Protein AF-A0AAF0R8Y8-F1 (afdb_monomer_lite)

Radius of gyration: 23.84 Å; chains: 1; bounding box: 76×46×42 Å

Structure (mmCIF, N/CA/C/O backbone):
data_AF-A0AAF0R8Y8-F1
#
_entry.id   AF-A0AAF0R8Y8-F1
#
loop_
_atom_site.group_PDB
_atom_site.id
_atom_site.type_symbol
_atom_site.label_atom_id
_atom_site.label_alt_id
_atom_site.label_comp_id
_atom_site.label_asym_id
_atom_site.label_entity_id
_atom_site.label_seq_id
_atom_site.pdbx_PDB_ins_code
_atom_site.Cartn_x
_atom_site.Cartn_y
_atom_site.Cartn_z
_atom_site.occupancy
_atom_site.B_iso_or_equiv
_atom_site.auth_seq_id
_atom_site.auth_comp_id
_atom_site.auth_asym_id
_atom_site.auth_atom_id
_atom_site.pdbx_PDB_model_num
ATOM 1 N N . MET A 1 1 ? -3.665 -9.543 6.492 1.00 47.31 1 MET A N 1
ATOM 2 C CA . MET A 1 1 ? -2.539 -9.921 5.612 1.00 47.31 1 MET A CA 1
ATOM 3 C C . MET A 1 1 ? -2.500 -8.933 4.461 1.00 47.31 1 MET A C 1
ATOM 5 O O . MET A 1 1 ? -3.569 -8.583 3.976 1.00 47.31 1 MET A O 1
ATOM 9 N N . GLY A 1 2 ? -1.321 -8.417 4.105 1.00 66.94 2 GLY A N 1
ATOM 10 C CA . GLY A 1 2 ? -1.174 -7.456 3.005 1.00 66.94 2 GLY A CA 1
ATOM 11 C C . GLY A 1 2 ? -1.501 -8.083 1.647 1.00 66.94 2 GLY A C 1
ATOM 12 O O . GLY A 1 2 ? -1.356 -9.290 1.482 1.00 66.94 2 GLY A O 1
ATOM 13 N N . LEU A 1 3 ? -1.951 -7.265 0.692 1.00 83.25 3 LEU A N 1
ATOM 14 C CA . LEU A 1 3 ? -2.406 -7.707 -0.637 1.00 83.25 3 LEU A CA 1
ATOM 15 C C . LEU A 1 3 ? -1.260 -8.140 -1.579 1.00 83.25 3 LEU A C 1
ATOM 17 O O . LEU A 1 3 ? -1.502 -8.831 -2.565 1.00 83.25 3 LEU A O 1
ATOM 21 N N . PHE A 1 4 ? -0.008 -7.760 -1.288 1.00 91.94 4 PHE A N 1
ATOM 22 C CA . PHE A 1 4 ? 1.142 -7.992 -2.177 1.00 91.94 4 PHE A CA 1
ATOM 23 C C . PHE A 1 4 ? 2.436 -8.389 -1.426 1.00 91.94 4 PHE A C 1
ATOM 25 O O . PHE A 1 4 ? 3.456 -7.719 -1.586 1.00 91.94 4 PHE A O 1
ATOM 32 N N . PRO A 1 5 ? 2.433 -9.448 -0.593 1.00 91.38 5 PRO A N 1
ATOM 33 C CA . PRO A 1 5 ? 3.585 -9.796 0.248 1.00 91.38 5 PRO A CA 1
ATOM 34 C C . PRO A 1 5 ? 4.837 -10.184 -0.556 1.00 91.38 5 PRO A C 1
ATOM 36 O O . PRO A 1 5 ? 5.954 -9.861 -0.163 1.00 91.38 5 PRO A O 1
ATOM 39 N N . ASP A 1 6 ? 4.669 -10.840 -1.700 1.00 91.69 6 ASP A N 1
ATOM 40 C CA . ASP A 1 6 ? 5.766 -11.248 -2.578 1.00 91.69 6 ASP A CA 1
ATOM 41 C C . ASP A 1 6 ? 6.402 -10.054 -3.305 1.00 91.69 6 ASP A C 1
ATOM 43 O O . ASP A 1 6 ? 7.625 -9.965 -3.323 1.00 91.69 6 ASP A O 1
ATOM 47 N N . LEU A 1 7 ? 5.629 -9.074 -3.793 1.00 92.94 7 LEU A N 1
ATOM 48 C CA . LEU A 1 7 ? 6.214 -7.853 -4.372 1.00 92.94 7 LEU A CA 1
ATOM 49 C C . LEU A 1 7 ? 6.929 -7.022 -3.309 1.00 92.94 7 LEU A C 1
ATOM 51 O O . LEU A 1 7 ? 8.027 -6.536 -3.563 1.00 92.94 7 LEU A O 1
ATOM 55 N N . PHE A 1 8 ? 6.359 -6.929 -2.103 1.00 91.06 8 PHE A N 1
ATOM 56 C CA . PHE A 1 8 ? 7.010 -6.253 -0.982 1.00 91.06 8 PHE A CA 1
ATOM 57 C C . PHE A 1 8 ? 8.368 -6.888 -0.653 1.00 91.06 8 PHE A C 1
ATOM 59 O O . PHE A 1 8 ? 9.346 -6.184 -0.419 1.00 91.06 8 PHE A O 1
ATOM 66 N N . SER A 1 9 ? 8.471 -8.220 -0.729 1.00 91.56 9 SER A N 1
ATOM 67 C CA . SER A 1 9 ? 9.746 -8.921 -0.541 1.00 91.56 9 SER A CA 1
ATOM 68 C C . SER A 1 9 ? 10.796 -8.587 -1.611 1.00 91.56 9 SER A C 1
ATOM 70 O O . SER A 1 9 ? 11.988 -8.778 -1.378 1.00 91.56 9 SER A O 1
ATOM 72 N N . LEU A 1 10 ? 10.390 -8.078 -2.777 1.00 93.44 10 LEU A N 1
ATOM 73 C CA . LEU A 1 10 ? 11.285 -7.694 -3.870 1.00 93.44 10 LEU A CA 1
ATOM 74 C C . LEU A 1 10 ? 11.649 -6.210 -3.859 1.00 93.44 10 LEU A C 1
ATOM 76 O O . LEU A 1 10 ? 12.585 -5.836 -4.568 1.00 93.44 10 LEU A O 1
ATOM 80 N N . CYS A 1 11 ? 10.960 -5.384 -3.069 1.00 92.62 11 CYS A N 1
ATOM 81 C CA . CYS A 1 11 ? 11.254 -3.961 -2.945 1.00 92.62 11 CYS A CA 1
ATOM 82 C C . CYS A 1 11 ? 12.698 -3.734 -2.488 1.00 92.62 11 CYS A C 1
ATOM 84 O O . CYS A 1 11 ? 13.215 -4.437 -1.614 1.00 92.62 11 CYS A O 1
ATOM 86 N N . THR A 1 12 ? 13.350 -2.740 -3.087 1.00 92.75 12 THR A N 1
ATOM 87 C CA . THR A 1 12 ? 14.693 -2.314 -2.676 1.00 92.75 12 THR A CA 1
ATOM 88 C C . THR A 1 12 ? 14.649 -1.567 -1.352 1.00 92.75 12 THR A C 1
ATOM 90 O O . THR A 1 12 ? 15.450 -1.865 -0.470 1.00 92.75 12 THR A O 1
ATOM 93 N N . ASN A 1 13 ? 13.664 -0.682 -1.191 1.00 90.56 13 ASN A N 1
ATOM 94 C CA . ASN A 1 13 ? 13.519 0.179 -0.023 1.00 90.56 13 ASN A CA 1
ATOM 95 C C . ASN A 1 13 ? 12.119 -0.011 0.595 1.00 90.56 13 ASN A C 1
ATOM 97 O O . ASN A 1 13 ? 11.190 0.710 0.248 1.00 90.56 13 ASN A O 1
ATOM 101 N N . PRO A 1 14 ? 11.923 -1.012 1.473 1.00 87.38 14 PRO A N 1
ATOM 102 C CA . PRO A 1 14 ? 10.611 -1.301 2.065 1.00 87.38 14 PRO A CA 1
ATOM 103 C C . PRO A 1 14 ? 10.144 -0.255 3.087 1.00 87.38 14 PRO A C 1
ATOM 105 O O . PRO A 1 14 ? 8.962 -0.217 3.414 1.00 87.38 14 PRO A O 1
ATOM 108 N N . GLU A 1 15 ? 11.064 0.575 3.580 1.00 89.62 15 GLU A N 1
ATOM 109 C CA . GLU A 1 15 ? 10.801 1.607 4.589 1.00 89.62 15 GLU A CA 1
ATOM 110 C C . GLU A 1 15 ? 10.480 2.980 3.974 1.00 89.62 15 GLU A C 1
ATOM 112 O O . GLU A 1 15 ? 10.253 3.937 4.711 1.00 89.62 15 GLU A O 1
ATOM 117 N N . GLU A 1 16 ? 10.473 3.100 2.641 1.00 9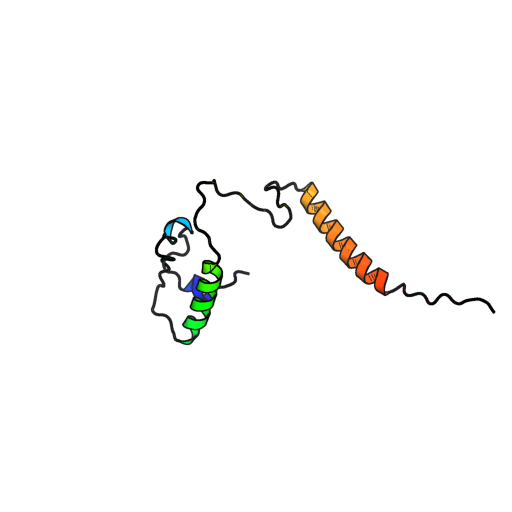1.00 16 GLU A N 1
ATOM 118 C CA . GLU A 1 16 ? 10.094 4.350 1.978 1.00 91.00 16 GLU A CA 1
ATOM 119 C C . GLU A 1 16 ? 8.604 4.646 2.163 1.00 91.00 16 GLU A C 1
ATOM 121 O O . GLU A 1 16 ? 7.726 3.780 2.085 1.00 91.00 16 GLU A O 1
ATOM 126 N N . THR A 1 17 ? 8.319 5.918 2.399 1.00 88.81 17 THR A N 1
ATOM 127 C CA . THR A 1 17 ? 6.965 6.428 2.571 1.00 88.81 17 THR A CA 1
ATOM 128 C C . THR A 1 17 ? 6.306 6.691 1.221 1.00 88.81 17 THR A C 1
ATOM 130 O O . THR A 1 17 ? 6.967 6.956 0.217 1.00 88.81 17 THR A O 1
ATOM 133 N N . VAL A 1 18 ? 4.968 6.714 1.196 1.00 88.62 18 VAL A N 1
ATOM 134 C CA . VAL A 1 18 ? 4.197 7.090 -0.006 1.00 88.62 18 VAL A CA 1
ATOM 135 C C . VAL A 1 18 ? 4.632 8.457 -0.542 1.00 88.62 18 VAL A C 1
ATOM 137 O O . VAL A 1 18 ? 4.647 8.656 -1.751 1.00 88.62 18 VAL A O 1
ATOM 140 N N . ALA A 1 19 ? 5.030 9.378 0.340 1.00 88.38 19 ALA A N 1
ATOM 141 C CA . ALA A 1 19 ? 5.484 10.706 -0.046 1.00 88.38 19 ALA A CA 1
ATOM 142 C C . ALA A 1 19 ? 6.815 10.717 -0.813 1.00 88.38 19 ALA A C 1
ATOM 144 O O . ALA A 1 19 ? 7.043 11.621 -1.613 1.00 88.38 19 ALA A O 1
ATOM 145 N N . GLU A 1 20 ? 7.676 9.725 -0.588 1.00 90.19 20 GLU A N 1
ATOM 146 C CA . GLU A 1 20 ? 8.984 9.611 -1.240 1.00 90.19 20 GLU A CA 1
ATOM 147 C C . GLU A 1 20 ? 8.886 8.907 -2.600 1.00 90.19 20 GLU A C 1
ATOM 149 O O . GLU A 1 20 ? 9.594 9.274 -3.538 1.00 90.19 20 GLU A O 1
ATOM 154 N N . VAL A 1 21 ? 7.977 7.934 -2.734 1.00 91.75 21 VAL A N 1
ATOM 155 C CA . VAL A 1 21 ? 7.814 7.145 -3.971 1.00 91.75 21 VAL A CA 1
ATOM 156 C C . VAL A 1 21 ? 6.783 7.715 -4.944 1.00 91.75 21 VAL A C 1
ATOM 158 O O . VAL A 1 21 ? 6.787 7.355 -6.122 1.00 91.75 21 VAL A O 1
ATOM 161 N N . TRP A 1 22 ? 5.871 8.575 -4.490 1.00 91.12 22 TRP A N 1
ATOM 162 C CA . TRP A 1 22 ? 4.838 9.164 -5.342 1.00 91.12 22 TRP A CA 1
ATOM 163 C C . TRP A 1 22 ? 5.274 10.504 -5.941 1.00 91.12 22 TRP A C 1
ATOM 165 O O . TRP A 1 22 ? 5.760 11.392 -5.246 1.00 91.12 22 TRP A O 1
ATOM 175 N N . SER A 1 23 ? 5.009 10.693 -7.236 1.00 88.25 23 SER A N 1
ATOM 176 C CA . SER A 1 23 ? 5.211 11.964 -7.934 1.00 88.25 23 SER A CA 1
ATOM 177 C C . SER A 1 23 ? 4.048 12.286 -8.875 1.00 88.25 23 SER A C 1
ATOM 179 O O . SER A 1 23 ? 3.269 11.409 -9.241 1.00 88.25 23 SER A O 1
ATOM 181 N N . ILE A 1 24 ? 3.976 13.532 -9.362 1.00 84.62 24 ILE A N 1
ATOM 182 C CA . ILE A 1 24 ? 3.011 13.925 -10.409 1.00 84.62 24 ILE A CA 1
ATOM 183 C C . ILE A 1 24 ? 3.179 13.130 -11.716 1.00 84.62 24 ILE A C 1
ATOM 185 O O . ILE A 1 24 ? 2.266 13.091 -12.534 1.00 84.62 24 ILE A O 1
ATOM 189 N N . HIS A 1 25 ? 4.346 12.509 -11.913 1.00 86.31 25 HIS A N 1
ATOM 190 C CA . HIS A 1 25 ? 4.660 11.680 -13.074 1.00 86.31 25 HIS A CA 1
ATOM 191 C C . HIS A 1 25 ? 4.358 10.191 -12.829 1.00 86.31 25 HIS A C 1
ATOM 193 O O . HIS A 1 25 ? 4.545 9.380 -13.732 1.00 86.31 25 HIS A O 1
ATOM 199 N N . GLY A 1 26 ? 3.892 9.828 -11.628 1.00 88.44 26 GLY A N 1
ATOM 200 C CA . GLY A 1 26 ? 3.531 8.467 -11.246 1.00 88.44 26 GLY A CA 1
ATOM 201 C C . GLY A 1 26 ? 4.351 7.907 -10.082 1.00 88.44 26 GLY A C 1
ATOM 202 O O . GLY A 1 26 ? 5.055 8.632 -9.372 1.00 88.44 26 GLY A O 1
ATOM 203 N N . TRP A 1 27 ? 4.228 6.590 -9.900 1.00 91.19 27 TRP A N 1
ATOM 204 C CA . TRP A 1 27 ? 4.864 5.809 -8.837 1.00 91.19 27 TRP A CA 1
ATOM 205 C C . TRP A 1 27 ? 6.290 5.391 -9.208 1.00 91.19 27 TRP A C 1
ATOM 207 O O . TRP A 1 27 ? 6.499 4.705 -10.208 1.00 91.19 27 TRP A O 1
ATOM 217 N N . ASN A 1 28 ? 7.260 5.747 -8.370 1.00 91.50 28 ASN A N 1
ATOM 218 C CA . ASN A 1 28 ? 8.653 5.329 -8.479 1.00 91.50 28 ASN A CA 1
ATOM 219 C C . ASN A 1 28 ? 8.911 4.095 -7.597 1.00 91.50 28 ASN A C 1
ATOM 221 O O . ASN A 1 28 ? 9.336 4.215 -6.453 1.00 91.50 28 ASN A O 1
ATOM 225 N N . ILE A 1 29 ? 8.610 2.902 -8.118 1.00 90.62 29 ILE A N 1
ATOM 226 C CA . ILE A 1 29 ? 8.781 1.632 -7.394 1.00 90.62 29 ILE A CA 1
ATOM 227 C C . ILE A 1 29 ? 10.027 0.922 -7.920 1.00 90.62 29 ILE A C 1
ATOM 229 O O . ILE A 1 29 ? 10.094 0.563 -9.096 1.00 90.62 29 ILE A O 1
ATOM 233 N N . VAL A 1 30 ? 10.998 0.680 -7.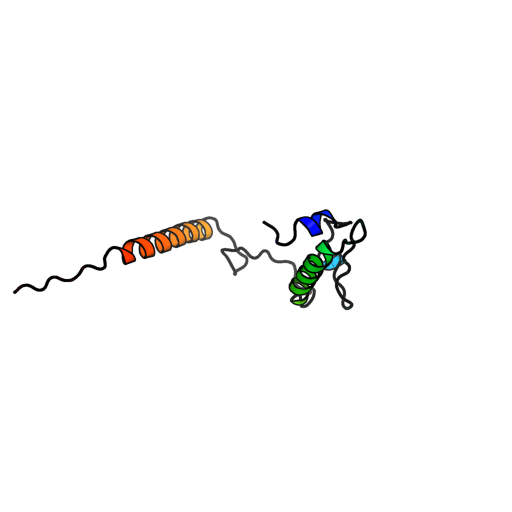037 1.00 91.69 30 VAL A N 1
ATOM 234 C CA . VAL A 1 30 ? 12.264 0.024 -7.387 1.00 91.69 30 VAL A CA 1
ATOM 235 C C . VAL A 1 30 ? 12.333 -1.372 -6.773 1.00 91.69 30 VAL A C 1
ATOM 237 O O . VAL A 1 30 ? 12.200 -1.551 -5.559 1.00 91.69 30 VAL A O 1
ATOM 240 N N . PHE A 1 31 ? 12.593 -2.366 -7.622 1.00 93.19 31 PHE A N 1
ATOM 241 C CA . PHE A 1 31 ? 12.811 -3.754 -7.221 1.00 93.19 31 PHE A CA 1
ATOM 242 C C . PHE A 1 31 ? 14.302 -4.104 -7.217 1.00 93.19 31 PHE A C 1
ATOM 244 O O . PHE A 1 31 ? 15.077 -3.597 -8.028 1.00 93.19 31 PHE A O 1
ATOM 251 N N . ARG A 1 32 ? 14.702 -5.029 -6.337 1.00 93.94 32 ARG A N 1
ATOM 252 C CA . ARG A 1 32 ? 16.102 -5.476 -6.180 1.00 93.94 32 ARG A CA 1
ATOM 253 C C . ARG A 1 32 ? 16.626 -6.295 -7.360 1.00 93.94 32 ARG A C 1
ATOM 255 O O . ARG A 1 32 ? 17.826 -6.537 -7.457 1.00 93.94 32 ARG A O 1
ATOM 262 N N . ARG A 1 33 ? 15.728 -6.769 -8.225 1.00 93.88 33 ARG 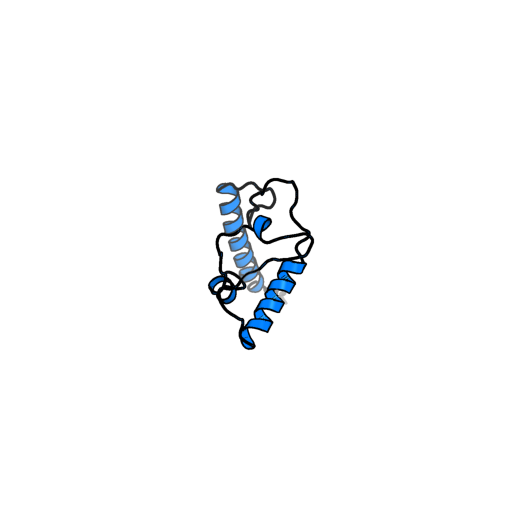A N 1
ATOM 263 C CA . ARG A 1 33 ? 16.027 -7.546 -9.431 1.00 93.88 33 ARG A CA 1
ATOM 264 C C . ARG A 1 33 ? 14.981 -7.293 -10.510 1.00 93.88 33 ARG A C 1
ATOM 266 O O . ARG A 1 33 ? 13.906 -6.770 -10.226 1.00 93.88 33 ARG A O 1
ATOM 273 N N . HIS A 1 34 ? 15.279 -7.738 -11.726 1.00 93.50 34 HIS A N 1
ATOM 274 C CA . HIS A 1 34 ? 14.293 -7.799 -12.799 1.00 93.50 34 HIS A CA 1
ATOM 275 C C . HIS A 1 34 ? 13.117 -8.716 -12.425 1.00 93.50 34 HIS A C 1
ATOM 277 O O . HIS A 1 34 ? 13.281 -9.708 -11.701 1.00 93.50 34 HIS A O 1
ATOM 283 N N . LEU A 1 35 ? 11.934 -8.350 -12.915 1.00 92.94 35 LEU A N 1
ATOM 284 C CA . LEU A 1 35 ? 10.698 -9.105 -12.739 1.00 92.94 35 LEU A CA 1
ATOM 285 C C . LEU A 1 35 ? 10.670 -10.284 -13.710 1.00 92.94 35 LEU A C 1
ATOM 287 O O . LEU A 1 35 ? 11.082 -10.150 -14.861 1.00 92.94 35 LEU A O 1
ATOM 291 N N . ASN A 1 36 ? 10.157 -11.417 -13.247 1.00 93.38 36 ASN A N 1
ATOM 292 C CA . ASN A 1 36 ? 9.841 -12.541 -14.120 1.00 93.38 36 ASN A CA 1
ATOM 293 C C . ASN A 1 36 ? 8.441 -12.379 -14.718 1.00 93.38 36 ASN A C 1
ATOM 295 O O . ASN A 1 36 ? 7.597 -11.689 -14.146 1.00 93.38 36 ASN A O 1
ATOM 299 N N . ASP A 1 37 ? 8.154 -13.102 -15.801 1.00 95.56 37 ASP A N 1
ATOM 300 C CA . ASP A 1 37 ? 6.865 -13.038 -16.507 1.00 95.56 37 ASP A CA 1
ATOM 301 C C . ASP A 1 37 ? 5.655 -13.299 -15.592 1.00 95.56 37 ASP A C 1
ATOM 303 O O . ASP A 1 37 ? 4.612 -12.661 -15.731 1.00 95.56 37 ASP A O 1
ATOM 307 N N . TRP A 1 38 ? 5.797 -14.184 -14.598 1.00 93.56 38 TRP A N 1
ATOM 308 C CA . TRP A 1 38 ? 4.728 -14.484 -13.638 1.00 93.56 38 TRP A CA 1
ATOM 309 C C . TRP A 1 38 ? 4.496 -13.375 -12.595 1.00 93.56 38 TRP A C 1
ATOM 311 O O . TRP A 1 38 ? 3.426 -13.315 -11.994 1.00 93.56 38 TRP A O 1
ATOM 321 N N . GLU A 1 39 ? 5.468 -12.485 -12.370 1.00 94.56 39 GLU A N 1
ATOM 322 C CA . GLU A 1 39 ? 5.358 -11.355 -11.430 1.00 94.56 39 GLU A CA 1
ATOM 323 C C . GLU A 1 39 ? 4.716 -10.131 -12.088 1.00 94.56 39 GLU A C 1
ATOM 325 O O . GLU A 1 39 ? 4.124 -9.301 -11.398 1.00 94.56 39 GLU A O 1
ATOM 330 N N . ILE A 1 40 ? 4.771 -10.036 -13.420 1.00 93.25 40 ILE A N 1
ATOM 331 C CA . ILE A 1 40 ? 4.234 -8.900 -14.180 1.00 93.25 40 ILE A CA 1
ATOM 332 C C . ILE A 1 40 ? 2.741 -8.691 -13.909 1.00 93.25 40 ILE A C 1
ATOM 334 O O . ILE A 1 40 ? 2.317 -7.561 -13.665 1.00 93.25 40 ILE A O 1
ATOM 338 N N . GLY A 1 41 ? 1.947 -9.766 -13.887 1.00 94.94 41 GLY A N 1
ATOM 339 C CA . GLY A 1 41 ? 0.512 -9.674 -13.594 1.00 94.94 41 GLY A CA 1
ATOM 340 C C . GLY A 1 41 ? 0.234 -9.075 -12.212 1.00 94.94 41 GLY A C 1
ATOM 341 O O . GLY A 1 41 ? -0.621 -8.206 -12.062 1.00 94.94 41 GLY A O 1
ATOM 342 N N . ARG A 1 42 ? 1.040 -9.453 -11.217 1.00 94.62 42 ARG A N 1
ATOM 343 C CA . ARG A 1 42 ? 0.926 -8.943 -9.845 1.00 94.62 42 ARG A CA 1
ATOM 344 C C . ARG A 1 42 ? 1.294 -7.463 -9.758 1.00 94.62 42 ARG A C 1
ATOM 346 O O . ARG A 1 42 ? 0.669 -6.716 -9.010 1.00 94.62 42 ARG A O 1
ATOM 353 N N . VAL A 1 43 ? 2.308 -7.031 -10.511 1.00 93.62 43 VAL A N 1
ATOM 354 C CA . VAL A 1 43 ? 2.695 -5.612 -10.582 1.00 93.62 43 VAL A CA 1
ATOM 355 C C . VAL A 1 43 ? 1.601 -4.790 -11.257 1.00 93.62 43 VAL A C 1
ATOM 357 O O . VAL A 1 43 ? 1.296 -3.697 -10.789 1.00 93.62 43 VAL A O 1
ATOM 360 N N . ALA A 1 44 ? 0.956 -5.317 -12.299 1.00 93.81 44 ALA A N 1
ATOM 361 C CA . ALA A 1 44 ? -0.185 -4.654 -12.924 1.00 93.81 44 ALA A CA 1
ATOM 362 C C . ALA A 1 44 ? -1.355 -4.471 -11.940 1.00 93.81 44 ALA A C 1
ATOM 364 O O . ALA A 1 44 ? -1.932 -3.387 -11.870 1.00 93.81 44 ALA A O 1
ATOM 365 N N . GLU A 1 45 ? -1.665 -5.486 -11.129 1.00 94.50 45 GLU A N 1
ATOM 366 C CA . GLU A 1 45 ? -2.669 -5.383 -10.060 1.00 94.50 45 GLU A CA 1
ATOM 367 C C . GLU A 1 45 ? -2.284 -4.349 -8.994 1.00 94.50 45 GLU A C 1
ATOM 369 O O . GLU A 1 45 ? -3.126 -3.547 -8.584 1.00 94.50 45 GLU A O 1
ATOM 374 N N . LEU A 1 46 ? -1.015 -4.321 -8.571 1.00 93.12 46 LEU A N 1
ATOM 375 C CA . LEU A 1 46 ? -0.509 -3.313 -7.638 1.00 93.12 46 LEU A CA 1
ATOM 376 C C . LEU A 1 46 ? -0.716 -1.904 -8.204 1.00 93.12 46 LEU A C 1
ATOM 378 O O . LEU A 1 46 ? -1.302 -1.054 -7.539 1.00 93.12 46 LEU A O 1
ATOM 382 N N . LEU A 1 47 ? -0.289 -1.663 -9.445 1.00 91.81 47 LEU A N 1
ATOM 383 C CA . LEU A 1 47 ? -0.453 -0.369 -10.107 1.00 91.81 47 LEU A CA 1
ATOM 384 C C . LEU A 1 47 ? -1.929 0.001 -10.290 1.00 91.81 47 LEU A C 1
ATOM 386 O O . LEU A 1 47 ? -2.276 1.169 -10.151 1.00 91.81 47 LEU A O 1
ATOM 390 N N . HIS A 1 48 ? -2.812 -0.970 -10.535 1.00 91.88 48 HIS A N 1
ATOM 391 C CA . HIS A 1 48 ? -4.253 -0.729 -10.607 1.00 91.88 48 HIS A CA 1
ATOM 392 C C . HIS A 1 48 ? -4.825 -0.240 -9.269 1.00 91.88 48 HIS A C 1
ATOM 394 O O . HIS A 1 48 ? -5.574 0.735 -9.243 1.00 91.88 48 HIS A O 1
ATOM 400 N N . VAL A 1 49 ? -4.435 -0.869 -8.155 1.00 91.12 49 VAL A N 1
ATOM 401 C CA . VAL A 1 49 ? -4.822 -0.422 -6.805 1.00 91.12 49 VAL A CA 1
ATOM 402 C C . VAL A 1 49 ? -4.286 0.982 -6.528 1.00 91.12 49 VAL A C 1
ATOM 404 O O . VAL A 1 49 ? -5.011 1.842 -6.028 1.00 91.12 49 VAL A O 1
ATOM 407 N N . LEU A 1 50 ? -3.029 1.230 -6.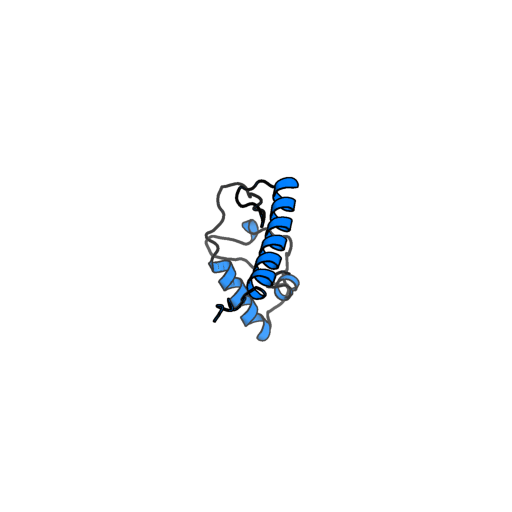891 1.00 90.38 50 LEU A N 1
ATOM 408 C CA . LEU A 1 50 ? -2.366 2.514 -6.697 1.00 90.38 50 LEU A CA 1
ATOM 409 C C . LEU A 1 50 ? -2.914 3.628 -7.606 1.00 90.38 50 LEU A C 1
ATOM 411 O O . LEU A 1 50 ? -2.813 4.799 -7.256 1.00 90.38 50 LEU A O 1
ATOM 415 N N . ASN A 1 51 ? -3.535 3.298 -8.739 1.00 87.75 51 ASN A N 1
ATOM 416 C CA . ASN A 1 51 ? -4.149 4.274 -9.644 1.00 87.75 51 ASN A CA 1
ATOM 417 C C . ASN A 1 51 ? -5.364 4.988 -9.024 1.00 87.75 51 ASN A C 1
ATOM 419 O O . ASN A 1 51 ? -5.746 6.064 -9.471 1.00 87.75 51 ASN A O 1
ATOM 423 N N . GLY A 1 52 ? -5.973 4.413 -7.981 1.00 84.25 52 GLY A N 1
ATOM 424 C CA . GLY A 1 52 ? -7.019 5.085 -7.204 1.00 84.25 52 GLY A CA 1
ATOM 425 C C . GLY A 1 52 ? -6.497 6.193 -6.279 1.00 84.25 52 GLY A C 1
ATOM 426 O O . GLY A 1 52 ? -7.294 6.867 -5.625 1.00 84.25 52 GLY A O 1
ATOM 427 N N . PHE A 1 53 ? -5.177 6.372 -6.181 1.00 86.75 53 PHE A N 1
ATOM 428 C CA . PHE A 1 53 ? -4.559 7.381 -5.334 1.00 86.75 53 PHE A CA 1
ATOM 429 C C . PHE A 1 53 ? -4.568 8.756 -6.013 1.00 86.75 53 PHE A C 1
ATOM 431 O O . PHE A 1 53 ? -3.943 8.958 -7.049 1.00 86.75 53 PHE A O 1
ATOM 438 N N . ASN A 1 54 ? -5.242 9.727 -5.393 1.00 80.94 54 ASN A N 1
ATOM 439 C CA . ASN A 1 54 ? -5.405 11.083 -5.935 1.00 80.94 54 ASN A CA 1
ATOM 440 C C . ASN A 1 54 ? -4.290 12.060 -5.510 1.00 80.94 54 ASN A C 1
ATOM 442 O O . ASN A 1 54 ? -4.450 13.273 -5.635 1.00 80.94 54 ASN A O 1
ATOM 446 N N . GLY A 1 55 ? -3.167 11.543 -5.009 1.00 82.44 55 GLY A N 1
ATOM 447 C CA . GLY A 1 55 ? -2.032 12.335 -4.547 1.00 82.44 55 GLY A CA 1
ATOM 448 C C . GLY A 1 55 ? -2.016 12.604 -3.043 1.00 82.44 55 GLY A C 1
ATOM 449 O O . GLY A 1 55 ? -2.912 12.213 -2.295 1.00 82.44 55 GLY A O 1
ATOM 450 N N . LEU A 1 56 ? -0.943 13.260 -2.603 1.00 80.75 56 LEU A N 1
ATOM 451 C CA . LEU A 1 56 ? -0.744 13.648 -1.210 1.00 80.75 56 LEU A CA 1
ATOM 452 C C . LEU A 1 56 ? -1.560 14.909 -0.919 1.00 80.75 56 LEU A C 1
ATOM 454 O O . LEU A 1 56 ? -1.439 15.910 -1.627 1.00 80.75 56 LEU A O 1
ATOM 458 N N . SER A 1 57 ? -2.373 14.866 0.133 1.00 77.88 57 SER A N 1
ATOM 459 C CA . SER A 1 57 ? -2.981 16.074 0.687 1.00 77.88 57 SER A CA 1
ATOM 460 C C . SER A 1 57 ? -1.940 16.844 1.502 1.00 77.88 57 SER A C 1
ATOM 462 O O . SER A 1 57 ? -1.040 16.247 2.087 1.00 77.88 57 SER A O 1
ATOM 464 N N . ALA A 1 58 ? -2.076 18.169 1.577 1.00 76.06 58 ALA A N 1
ATOM 465 C CA . ALA A 1 58 ? -1.292 18.988 2.507 1.00 76.06 58 ALA A CA 1
ATOM 466 C C . ALA A 1 58 ? -1.725 18.789 3.976 1.00 76.06 58 ALA A C 1
ATOM 468 O O . ALA A 1 58 ? -1.094 19.316 4.893 1.00 76.06 58 ALA A O 1
ATOM 469 N N . GLU A 1 59 ? -2.823 18.066 4.205 1.00 79.50 59 GLU A N 1
ATOM 470 C CA . GLU A 1 59 ? -3.280 17.690 5.538 1.00 79.50 59 GLU A CA 1
ATOM 471 C C . GLU A 1 59 ? -2.322 16.697 6.202 1.00 79.50 59 GLU A C 1
ATOM 473 O O . GLU A 1 59 ? -1.726 15.837 5.559 1.00 79.50 59 GLU A O 1
ATOM 478 N N . LYS A 1 60 ? -2.193 16.806 7.527 1.00 76.62 60 LYS A N 1
ATOM 479 C CA . LYS A 1 60 ? -1.397 15.869 8.318 1.00 76.62 60 LYS A CA 1
ATOM 480 C C . LYS A 1 60 ? -2.060 14.491 8.319 1.00 76.62 60 LYS A C 1
ATOM 482 O O . LYS A 1 60 ? -3.268 14.398 8.540 1.00 76.62 60 LYS A O 1
ATOM 487 N N . ASP A 1 61 ? -1.249 13.442 8.189 1.00 79.56 61 ASP A N 1
ATOM 488 C CA . ASP A 1 61 ? -1.698 12.057 8.329 1.00 79.56 61 ASP A CA 1
ATOM 489 C C . ASP A 1 61 ? -2.534 11.870 9.602 1.00 79.56 61 ASP A C 1
ATOM 491 O O . ASP A 1 61 ? -2.113 12.210 10.716 1.00 79.56 61 ASP A O 1
ATOM 495 N N . SER A 1 62 ? -3.738 11.327 9.426 1.00 77.81 62 SER A N 1
ATOM 496 C CA . SER A 1 62 ? -4.671 11.039 10.510 1.00 77.81 62 SER A CA 1
ATOM 497 C C . SER A 1 62 ? -4.943 9.541 10.588 1.00 77.81 62 SER A C 1
ATOM 499 O O . SER A 1 62 ? -5.084 8.846 9.581 1.00 77.81 62 SER A O 1
ATOM 501 N N . ILE A 1 63 ? -4.992 9.018 11.813 1.00 78.25 63 ILE A N 1
ATOM 502 C CA . ILE A 1 63 ? -5.273 7.602 12.042 1.00 78.25 63 ILE A CA 1
ATOM 503 C C . ILE A 1 63 ? -6.780 7.390 11.917 1.00 78.25 63 ILE A C 1
ATOM 505 O O . ILE A 1 63 ? -7.560 7.908 12.716 1.00 78.25 63 ILE A O 1
ATOM 509 N N . ILE A 1 64 ? -7.185 6.581 10.942 1.00 79.69 64 ILE A N 1
ATOM 510 C CA . ILE A 1 64 ? -8.569 6.132 10.797 1.00 79.69 64 ILE A CA 1
ATOM 511 C C . ILE A 1 64 ? -8.681 4.742 11.416 1.00 79.69 64 ILE A C 1
ATOM 513 O O . ILE A 1 64 ? -8.029 3.790 10.988 1.00 79.69 64 ILE A O 1
ATOM 517 N N . TRP A 1 65 ? -9.538 4.603 12.423 1.00 81.94 65 TRP A N 1
ATOM 518 C CA . TRP A 1 65 ? -9.761 3.321 13.076 1.00 81.94 65 TRP A CA 1
ATOM 519 C C . TRP A 1 65 ? -10.820 2.531 12.309 1.00 81.94 65 TRP A C 1
ATOM 521 O O . TRP A 1 65 ? -11.887 3.055 11.989 1.00 81.94 65 TRP A O 1
ATOM 531 N N . LYS A 1 66 ? -10.596 1.230 12.085 1.00 76.44 66 LYS A N 1
ATOM 532 C CA . LYS A 1 66 ? -11.577 0.334 11.432 1.00 76.44 66 LYS A CA 1
ATOM 533 C C . LYS A 1 66 ? -12.977 0.452 12.050 1.00 76.44 66 LYS A C 1
ATOM 535 O O . LYS A 1 66 ? -13.992 0.380 11.360 1.00 76.44 66 LYS A O 1
ATOM 540 N N . HIS A 1 67 ? -13.025 0.648 13.365 1.00 75.19 67 HIS A N 1
ATOM 541 C CA . HIS A 1 67 ? -14.256 0.768 14.137 1.00 75.19 67 HIS A CA 1
ATOM 542 C C . HIS A 1 67 ? -14.580 2.211 14.539 1.00 75.19 67 HIS A C 1
ATOM 544 O O . HIS A 1 67 ? -15.595 2.427 15.198 1.00 75.19 67 HIS A O 1
ATOM 550 N N . SER A 1 68 ? -13.805 3.205 14.096 1.00 77.19 68 SER A N 1
ATOM 551 C CA . SER A 1 68 ? -14.110 4.617 14.322 1.00 77.19 68 SER A CA 1
ATOM 552 C C . SER A 1 68 ? -13.641 5.507 13.172 1.00 77.19 68 SER A C 1
ATOM 554 O O . SER A 1 68 ? -12.453 5.765 12.992 1.00 77.19 68 SER A O 1
ATOM 556 N N . ARG A 1 69 ? -14.614 6.000 12.400 1.00 73.50 69 ARG A N 1
ATOM 557 C CA . ARG A 1 69 ? -14.387 6.909 11.265 1.00 73.50 69 ARG A CA 1
ATOM 558 C C . ARG A 1 69 ? -14.174 8.364 11.693 1.00 73.50 69 ARG A C 1
ATOM 560 O O . ARG A 1 69 ? -13.813 9.181 10.863 1.00 73.50 69 ARG A O 1
ATOM 567 N N . ASP A 1 70 ? -14.402 8.676 12.968 1.00 78.50 70 ASP A N 1
ATOM 568 C CA . ASP A 1 70 ? -14.219 10.011 13.554 1.00 78.50 70 ASP A CA 1
ATOM 569 C C . ASP A 1 70 ? -12.758 10.295 13.961 1.00 78.50 70 ASP A C 1
ATOM 571 O O . ASP A 1 70 ? -12.484 11.305 14.602 1.00 78.50 70 ASP A O 1
ATOM 575 N N . GLY A 1 71 ? -11.825 9.388 13.645 1.00 74.19 71 GLY A N 1
ATOM 576 C CA . GLY A 1 71 ? -10.409 9.504 14.010 1.00 74.19 71 GLY A CA 1
ATOM 577 C C . GLY A 1 71 ? -10.116 9.299 15.502 1.00 74.19 71 GLY A C 1
ATOM 578 O O . GLY A 1 71 ? -8.956 9.292 15.907 1.00 74.19 71 GLY A O 1
ATOM 579 N N . SER A 1 72 ? -11.140 9.076 16.334 1.00 78.06 72 SER A N 1
ATOM 580 C CA . SER A 1 72 ? -10.994 8.860 17.775 1.00 78.06 72 SER A CA 1
ATOM 581 C C . SER A 1 72 ? -11.218 7.396 18.136 1.00 78.06 72 SER A C 1
ATOM 583 O O . SER A 1 72 ? -12.199 6.783 17.721 1.00 78.06 72 SER A O 1
ATOM 585 N N . LEU A 1 73 ? -10.340 6.826 18.957 1.00 78.94 73 LEU A N 1
ATOM 586 C CA . LEU A 1 73 ? -10.562 5.513 19.555 1.00 78.94 73 LEU A CA 1
ATOM 587 C C . LEU A 1 73 ? -10.798 5.672 21.052 1.00 78.94 73 LEU A C 1
ATOM 589 O O . LEU A 1 73 ? -10.053 6.367 21.737 1.00 78.94 73 LEU A O 1
ATOM 593 N N . SER A 1 74 ? -11.805 4.979 2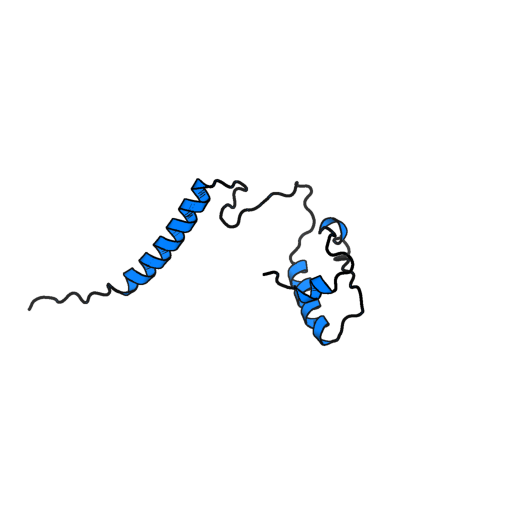1.573 1.00 84.56 74 SER A N 1
ATOM 594 C CA . SER A 1 74 ? -11.902 4.720 23.005 1.00 84.56 74 SER A CA 1
ATOM 595 C C . SER A 1 74 ? -12.148 3.237 23.244 1.00 84.56 74 SER A C 1
ATOM 597 O O . SER A 1 74 ? -12.870 2.588 22.485 1.00 84.56 74 SER A O 1
ATOM 599 N N . VAL A 1 75 ? -11.552 2.706 24.315 1.00 84.94 75 VAL A N 1
ATOM 600 C CA . VAL A 1 75 ? -11.683 1.290 24.704 1.00 84.94 75 VAL A CA 1
ATOM 601 C C . VAL A 1 75 ? -13.157 0.908 24.862 1.00 84.94 75 VAL A C 1
ATOM 603 O O . VAL A 1 75 ? -13.587 -0.137 24.387 1.00 84.94 75 VAL A O 1
ATOM 606 N N . ASN A 1 76 ? -13.952 1.808 25.445 1.00 86.19 76 ASN A N 1
ATOM 607 C CA . ASN A 1 76 ? -15.387 1.620 25.625 1.00 86.19 76 ASN A CA 1
ATOM 608 C C . ASN A 1 76 ? -16.128 1.501 24.274 1.00 86.19 76 ASN A C 1
ATOM 610 O O . ASN A 1 76 ? -16.853 0.532 24.052 1.00 86.19 76 ASN A O 1
ATOM 614 N N . LYS A 1 77 ? -15.881 2.425 23.327 1.00 83.19 77 LYS A N 1
ATOM 615 C CA . LYS A 1 77 ? -16.480 2.367 21.978 1.00 83.19 77 LYS A CA 1
ATOM 616 C C . LYS A 1 77 ? -16.114 1.067 21.249 1.00 83.19 77 LYS A C 1
ATOM 618 O O . LYS A 1 77 ? -16.962 0.515 20.551 1.00 83.19 77 LYS A O 1
ATOM 623 N N . LEU A 1 78 ? -14.872 0.595 21.397 1.00 85.94 78 LEU A N 1
ATOM 624 C CA . LEU A 1 78 ? -14.396 -0.630 20.752 1.00 85.94 78 LEU A CA 1
ATOM 625 C C . LEU A 1 78 ? -15.111 -1.866 21.314 1.00 85.94 78 LEU A C 1
ATOM 627 O O . LEU A 1 78 ? -15.732 -2.603 20.553 1.00 85.94 78 LEU A O 1
ATOM 631 N N . TYR A 1 79 ? -15.115 -2.021 22.641 1.00 86.56 79 TYR A N 1
ATOM 632 C CA . TYR A 1 79 ? -15.741 -3.163 23.310 1.00 86.56 79 TYR A CA 1
ATOM 633 C C . TYR A 1 79 ? -17.248 -3.244 23.027 1.00 86.56 79 TYR A C 1
ATOM 635 O O . TYR A 1 79 ? -17.771 -4.310 22.714 1.00 86.56 79 TYR A O 1
ATOM 643 N N . ILE A 1 80 ? -17.954 -2.106 23.049 1.00 85.31 80 ILE A N 1
ATOM 644 C CA . ILE A 1 80 ? -19.382 -2.058 22.697 1.00 85.31 80 ILE A CA 1
ATOM 645 C C . ILE A 1 80 ? -19.614 -2.515 21.253 1.00 85.31 80 ILE A C 1
ATOM 647 O O . ILE A 1 80 ? -20.577 -3.234 20.988 1.00 85.31 80 ILE A O 1
ATOM 651 N N . LYS A 1 81 ? -18.765 -2.104 20.303 1.00 84.31 81 LYS A N 1
ATOM 652 C CA . LYS A 1 81 ? -18.910 -2.522 18.903 1.00 84.31 81 LYS A CA 1
ATOM 653 C C . LYS A 1 81 ? -18.675 -4.015 18.720 1.00 84.31 81 LYS A C 1
ATOM 655 O O . LYS A 1 81 ? -19.488 -4.646 18.055 1.00 84.31 81 LYS A O 1
ATOM 660 N N . GLU A 1 82 ? -17.639 -4.568 19.343 1.00 84.62 82 GLU A N 1
ATOM 661 C CA . GLU A 1 82 ? -17.345 -6.006 19.287 1.00 84.62 82 GLU A CA 1
ATOM 662 C C . GLU A 1 82 ? -18.495 -6.841 19.865 1.00 84.62 82 GLU A C 1
ATOM 664 O O . GLU A 1 82 ? -18.963 -7.793 19.238 1.00 84.62 82 GLU A O 1
ATOM 669 N N . VAL A 1 83 ? -19.024 -6.439 21.024 1.00 87.19 83 VAL A N 1
ATOM 670 C CA . VAL A 1 83 ? -20.171 -7.110 21.649 1.00 87.19 83 VAL A CA 1
ATOM 671 C C . VAL A 1 83 ? -21.428 -6.995 20.778 1.00 87.19 83 VAL A C 1
ATOM 673 O O . VAL A 1 83 ? -22.134 -7.984 20.589 1.00 87.19 83 VAL A O 1
ATOM 676 N N . ASN A 1 84 ? -21.707 -5.823 20.200 1.00 86.31 84 ASN A N 1
ATOM 677 C CA . ASN A 1 84 ? -22.872 -5.628 19.333 1.00 86.31 84 ASN A CA 1
ATOM 678 C C . ASN A 1 84 ? -22.786 -6.431 18.030 1.00 86.31 84 ASN A C 1
ATOM 680 O O . ASN A 1 84 ? -23.804 -6.939 17.565 1.00 86.31 84 ASN A O 1
ATOM 684 N N . GLU A 1 85 ? -21.596 -6.563 17.445 1.00 86.00 85 GLU A N 1
ATOM 685 C CA . GLU A 1 85 ? -21.373 -7.382 16.251 1.00 86.00 85 GLU A CA 1
ATOM 686 C C . GLU A 1 85 ? -21.608 -8.870 16.557 1.00 86.00 85 GLU A C 1
ATOM 688 O O . GLU A 1 85 ? -22.316 -9.550 15.814 1.00 86.00 85 GLU A O 1
ATOM 693 N N . TYR A 1 86 ? -21.146 -9.355 17.714 1.00 86.06 86 TYR A N 1
ATOM 694 C CA . TYR A 1 86 ? -21.461 -10.706 18.185 1.00 86.06 86 TYR A CA 1
ATOM 695 C C . TYR A 1 86 ? -22.969 -10.913 18.408 1.00 86.06 86 TYR A C 1
ATOM 697 O O . TYR A 1 86 ? -23.542 -11.902 17.948 1.00 86.06 86 TYR A O 1
ATOM 705 N N . ILE A 1 87 ? -23.642 -9.961 19.062 1.00 87.19 87 ILE A N 1
ATOM 706 C CA . ILE A 1 87 ? -25.091 -10.022 19.303 1.00 87.19 87 ILE A CA 1
ATOM 707 C C . ILE A 1 87 ? -25.873 -10.026 17.981 1.00 87.19 87 ILE A C 1
ATOM 709 O O . ILE A 1 87 ? -26.836 -10.778 17.852 1.00 87.19 87 ILE A O 1
ATOM 713 N N . GLN A 1 88 ? -25.460 -9.241 16.980 1.00 83.19 88 GLN A N 1
ATOM 714 C CA . GLN A 1 88 ? -26.051 -9.254 15.635 1.00 83.19 88 GLN A CA 1
ATOM 715 C C . GLN A 1 88 ? -25.964 -10.646 14.996 1.00 83.19 88 GLN A C 1
ATOM 717 O O . GLN A 1 88 ? -26.977 -11.172 14.535 1.00 83.19 88 GLN A O 1
ATOM 722 N N . VAL A 1 89 ? -24.785 -11.276 15.029 1.00 84.81 89 VAL A N 1
ATOM 723 C CA . VAL A 1 89 ? -24.576 -12.633 14.494 1.00 84.81 89 VAL A CA 1
ATOM 724 C C . VAL A 1 89 ? -25.469 -13.653 15.204 1.00 84.81 89 VAL A C 1
ATOM 726 O O . VAL A 1 89 ? -26.128 -14.466 14.552 1.00 84.81 89 VAL A O 1
ATOM 729 N N . VAL A 1 90 ? -25.544 -13.590 16.534 1.00 86.00 90 VAL A N 1
ATOM 730 C CA . VAL A 1 90 ? -26.382 -14.494 17.334 1.00 86.00 90 VAL A CA 1
ATOM 731 C C . VAL A 1 90 ? -27.868 -14.276 17.038 1.00 86.00 90 VAL A C 1
ATOM 733 O O . VAL A 1 90 ? -28.594 -15.244 16.822 1.00 86.00 90 VAL A O 1
ATOM 736 N N . ASN A 1 91 ? -28.327 -13.027 16.957 1.00 84.88 91 ASN A N 1
ATOM 737 C CA . ASN A 1 91 ? -29.718 -12.705 16.641 1.00 84.88 91 ASN A CA 1
ATOM 738 C C . ASN A 1 91 ? -30.120 -13.184 15.240 1.00 84.88 91 ASN A C 1
ATOM 740 O O . ASN A 1 91 ? -31.219 -13.707 15.073 1.00 84.88 91 ASN A O 1
ATOM 744 N N . LEU A 1 92 ? -29.236 -13.071 14.245 1.00 83.44 92 LEU A N 1
ATOM 745 C CA . LEU A 1 92 ? -29.462 -13.609 12.898 1.00 83.44 92 LEU A CA 1
ATOM 746 C C . LEU A 1 92 ? -29.561 -15.144 12.905 1.00 83.44 92 LEU A C 1
ATOM 748 O O . LEU A 1 92 ? -30.463 -15.725 12.289 1.00 83.44 92 LEU A O 1
ATOM 752 N N . ALA A 1 93 ? -28.668 -15.809 13.642 1.00 81.19 93 ALA A N 1
ATOM 753 C CA . ALA A 1 93 ? -28.653 -17.264 13.765 1.00 81.19 93 ALA A CA 1
ATOM 754 C C . ALA A 1 93 ? -29.888 -17.807 14.509 1.00 81.19 93 ALA A C 1
ATOM 756 O O . ALA A 1 93 ? -30.434 -18.848 14.137 1.00 81.19 93 ALA A O 1
ATOM 757 N N . LEU A 1 94 ? -30.355 -17.098 15.539 1.00 74.94 94 LEU A N 1
ATOM 758 C CA . LEU A 1 94 ? -31.535 -17.475 16.319 1.00 74.94 94 LEU A CA 1
ATOM 759 C C . LEU A 1 94 ? -32.844 -17.103 15.614 1.00 74.94 94 LEU A C 1
ATOM 761 O O . LEU A 1 94 ? -33.775 -17.904 15.617 1.00 74.94 94 LEU A O 1
ATOM 765 N N . GLY A 1 95 ? -32.913 -15.949 14.947 1.00 61.50 95 GLY A N 1
ATOM 766 C CA . GLY A 1 95 ? -34.083 -15.521 14.170 1.00 61.50 95 GLY A CA 1
ATOM 767 C C . GLY A 1 95 ? -34.439 -16.489 13.038 1.00 61.50 95 GLY A C 1
ATOM 768 O O . GLY A 1 95 ? -35.613 -16.684 12.737 1.00 61.50 95 GLY A O 1
ATOM 769 N N . SER A 1 96 ? -33.442 -17.188 12.490 1.00 56.34 96 SER A N 1
ATOM 770 C CA . SER A 1 96 ? -33.637 -18.245 11.487 1.00 56.34 96 SER A CA 1
ATOM 771 C C . SER A 1 96 ? -34.189 -19.562 12.067 1.00 56.34 96 SER A C 1
ATOM 773 O O . SER A 1 96 ? -34.671 -20.404 11.314 1.00 56.34 96 SER A O 1
ATOM 775 N N . ARG A 1 97 ? -34.143 -19.768 13.395 1.00 55.34 97 ARG A N 1
ATOM 776 C CA . ARG A 1 97 ? -34.643 -20.985 14.073 1.00 55.34 97 ARG A CA 1
ATOM 777 C C . ARG A 1 97 ? -36.077 -20.879 14.592 1.00 55.34 97 ARG A C 1
ATOM 779 O O . ARG A 1 97 ? -36.685 -21.912 14.850 1.00 55.34 97 ARG A O 1
ATOM 786 N N . PHE A 1 98 ? -36.637 -19.677 14.718 1.00 50.91 98 PHE A N 1
ATOM 787 C CA . PHE A 1 98 ? -37.997 -19.466 15.236 1.00 50.91 98 PHE A CA 1
ATOM 788 C C . PHE A 1 98 ? -39.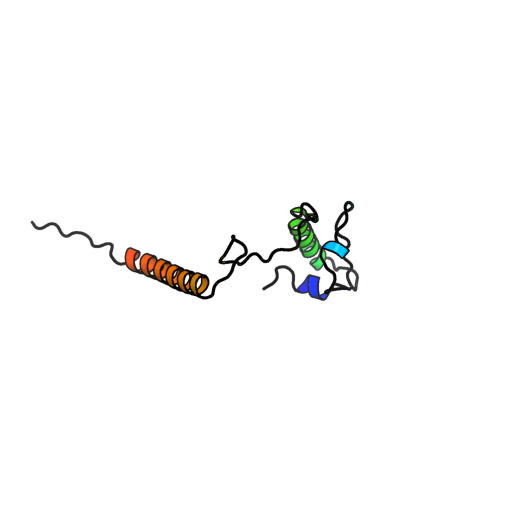027 -19.160 14.137 1.00 50.91 98 PHE A C 1
ATOM 790 O O . PHE A 1 98 ? -39.983 -18.419 14.358 1.00 50.91 98 PHE A O 1
ATOM 797 N N . GLY A 1 99 ? -38.882 -19.781 12.961 1.00 50.44 99 GLY A N 1
ATOM 798 C CA . GLY A 1 99 ? -39.962 -19.918 11.978 1.00 50.44 99 GLY A CA 1
ATOM 799 C C . GLY A 1 99 ? -41.041 -20.884 12.480 1.00 50.44 99 GLY A C 1
ATOM 800 O O . GLY A 1 99 ? -41.221 -21.963 11.927 1.00 50.44 99 GLY A O 1
ATOM 801 N N . GLY A 1 100 ? -41.711 -20.533 13.579 1.00 50.06 100 GLY A N 1
ATOM 802 C CA . GLY A 1 100 ? -42.803 -21.310 14.151 1.00 50.06 100 GLY A CA 1
ATOM 803 C C . GLY A 1 100 ? -44.041 -21.208 13.269 1.00 50.06 100 GLY A C 1
ATOM 804 O O . GLY A 1 100 ? -44.673 -20.154 13.192 1.00 50.06 100 GLY A O 1
ATOM 805 N N . THR A 1 101 ? -44.416 -22.309 12.618 1.00 51.84 101 THR A N 1
ATOM 806 C CA . THR A 1 101 ? -45.755 -22.478 12.058 1.00 51.84 101 THR A CA 1
ATOM 807 C C . THR A 1 101 ? -46.765 -22.328 13.191 1.00 51.84 101 THR A C 1
ATOM 809 O O . THR A 1 101 ? -46.851 -23.145 14.106 1.00 51.84 101 THR A O 1
ATOM 812 N N . ARG A 1 102 ? -47.526 -21.233 13.154 1.00 50.25 102 ARG A N 1
ATOM 813 C CA . ARG A 1 102 ? -48.669 -21.012 14.037 1.00 50.25 102 ARG A CA 1
ATOM 814 C C . ARG A 1 102 ? -49.707 -22.095 13.732 1.00 50.25 102 ARG A C 1
ATOM 816 O O . ARG A 1 102 ? -50.442 -21.976 12.756 1.00 50.25 102 ARG A O 1
ATOM 823 N N . CYS A 1 103 ? -49.767 -23.142 14.551 1.00 57.88 103 CYS A N 1
ATOM 824 C CA . CYS A 1 103 ? -50.886 -24.078 14.540 1.00 57.88 103 CYS A CA 1
ATOM 825 C C . CYS A 1 103 ? -52.158 -23.298 14.897 1.00 57.88 103 CYS A C 1
ATOM 827 O O . CYS A 1 103 ? -52.272 -22.774 16.005 1.00 57.88 103 CYS A O 1
ATOM 829 N N . GLN A 1 104 ? -53.086 -23.175 13.947 1.00 49.09 104 GLN A N 1
ATOM 830 C CA . GLN A 1 104 ? -54.425 -22.675 14.242 1.00 49.09 104 GLN A CA 1
ATOM 831 C C . GLN A 1 104 ? -55.272 -23.810 14.831 1.00 49.09 104 GLN A C 1
ATOM 833 O O . GLN A 1 104 ? -55.203 -24.930 14.316 1.00 49.09 104 GLN A O 1
ATOM 838 N N . PRO A 1 105 ? -56.035 -23.556 15.908 1.00 56.34 105 PRO A N 1
ATOM 839 C CA . PRO A 1 105 ? -56.917 -24.560 16.474 1.00 56.34 105 PRO A CA 1
ATOM 840 C C . PRO A 1 105 ? -58.141 -24.757 15.572 1.00 56.34 105 PRO A C 1
ATOM 842 O O . PRO A 1 105 ? -58.584 -23.826 14.897 1.00 56.34 105 PRO A O 1
ATOM 845 N N . ARG A 1 106 ? -58.620 -26.001 15.548 1.00 51.38 106 ARG A N 1
ATOM 846 C CA . ARG A 1 106 ? -59.743 -26.487 14.743 1.00 51.38 106 ARG A CA 1
ATOM 847 C C . ARG A 1 106 ? -61.078 -26.220 15.424 1.00 51.38 106 ARG A C 1
ATOM 849 O O . ARG A 1 106 ? -61.104 -26.311 16.671 1.00 51.38 106 ARG A O 1
#

pLDDT: mean 82.5, std 12.56, range [47.31, 95.56]

Sequence (106 aa):
MGLFPDLFSLCTNPEETVAEVWSIHGWNIVFRRHLNDWEIGRVAELLHVLNGFNGLSAEKDSIIWKHSRDGSLSVNKLYIKEVNEYIQVVNLALGSRFGGTRCQPR

Foldseek 3Di:
DDPCVPVCVFFPCNPDDPVRQQDPVGGNTDGPDDDDPVCVVVVVVVRVVVVPDPDDDPDDDADQDPQHNPSDDDPVSVVVVVVVVVVVVVCVVVVVVPPDDPDDDD

Secondary structure (DSSP, 8-state):
--S-HHHHHHBS-TT--HHHHEETTEE---BSSPPPHHHHHHHHHHHHHHTT-----SSPP-PPBTTBTTS---HHHHHHHHHHHHHHHHHHHHHTT---------

Organism: Solanum verrucosum (NCBI:txid315347)